Protein AF-A0A925L3Q3-F1 (afdb_monomer)

pLDDT: mean 93.35, std 6.56, range [63.72, 98.75]

Mean predicted aligned error: 3.32 Å

Secondary structure (DSSP, 8-state):
-HHHHHTT---EE----SSPPHHHHHHHHHHHHTT-EE------STT--SSHHHHHHHHHHHHHHTTT---S----TT-

Foldseek 3Di:
DVVCLVVVHAAEDQDDDPPDDPVNVVVLVVCVVSPYHDQHLPFDCPVVDPDPVLSVLQSVQVVCVSVVHHDVSHDDPPD

Radius of gyration: 14.43 Å; Cα contacts (8 Å, |Δi|>4): 76; chains: 1; bounding box: 32×34×32 Å

Sequence (79 aa):
ADVALKERRRLVLMVRETPLHTGHLRTMLNLSEMGAVVAPPVPAFYARPDSLDSMIDHTVGRMLDLFGLDTGLVKRWGE

Nearest PDB structures (foldseek):
  7km2-assembly1_F  TM=9.679E-01  e=3.004E-08  Chlamydia trachomatis D/UW-3/CX
  7km3-assembly1_G  TM=9.740E-01  e=8.798E-08  Chlamydia trachomatis D/UW-3/CX
  7km2-assembly1_D  TM=9.754E-01  e=1.006E-07  Chlamydia trachomatis D/UW-3/CX
  7km2-assembly1_K  TM=9.756E-01  e=1.316E-07  Chlamydia trachomatis D/UW-3/CX
  7km3-assembly1_H  TM=9.760E-01  e=2.107E-07  Chlamydia trachomatis D/UW-3/CX

Solvent-accessible surface area (backbone atoms only — not comparable to full-atom values): 4969 Å² total; per-residue (Å²): 109,68,68,34,52,77,69,71,41,92,40,77,42,67,60,84,78,80,86,79,52,71,71,56,54,51,53,51,48,54,40,40,75,65,64,33,43,78,52,50,85,71,73,71,67,88,67,61,59,89,44,72,63,53,42,48,42,31,47,51,29,58,54,35,46,77,75,72,44,86,73,86,51,52,75,56,94,94,114

Structure (mmCIF, N/CA/C/O backbone):
data_AF-A0A925L3Q3-F1
#
_entry.id   AF-A0A925L3Q3-F1
#
loop_
_atom_site.group_PDB
_atom_site.id
_atom_site.type_symbol
_atom_site.label_atom_id
_atom_site.label_alt_id
_atom_site.label_comp_id
_atom_site.label_asym_id
_atom_site.label_entity_id
_atom_site.label_seq_id
_atom_site.pdbx_PDB_ins_code
_atom_site.Cartn_x
_atom_site.Cartn_y
_atom_site.Cartn_z
_atom_site.occupancy
_atom_site.B_iso_or_equiv
_atom_site.auth_seq_id
_atom_site.auth_comp_id
_atom_site.auth_asym_id
_atom_site.auth_atom_id
_atom_site.pdbx_PDB_model_num
ATOM 1 N N . ALA A 1 1 ? -14.361 6.283 0.392 1.00 83.38 1 ALA A N 1
ATOM 2 C CA . ALA A 1 1 ? -13.565 5.482 1.346 1.00 83.38 1 ALA A CA 1
ATOM 3 C C . ALA A 1 1 ? -14.285 5.314 2.684 1.00 83.38 1 ALA A C 1
ATOM 5 O O . ALA A 1 1 ? -14.438 4.184 3.117 1.00 83.38 1 ALA A O 1
ATOM 6 N N . ASP A 1 2 ? -14.795 6.389 3.289 1.00 94.88 2 ASP A N 1
ATOM 7 C CA . ASP A 1 2 ? -15.461 6.357 4.605 1.00 94.88 2 ASP A CA 1
ATOM 8 C C . ASP A 1 2 ? -16.595 5.317 4.733 1.00 94.88 2 ASP A C 1
ATOM 10 O O . ASP A 1 2 ? -16.587 4.484 5.634 1.00 94.88 2 ASP A O 1
ATOM 14 N N . VAL A 1 3 ? -17.497 5.251 3.744 1.00 98.00 3 VAL A N 1
ATOM 15 C CA . VAL A 1 3 ? -18.554 4.223 3.711 1.00 98.00 3 VAL A CA 1
ATOM 16 C C . VAL A 1 3 ? -17.981 2.801 3.685 1.00 98.00 3 VAL A C 1
ATOM 18 O O . VAL A 1 3 ? -18.545 1.910 4.307 1.00 98.00 3 VAL A O 1
ATOM 21 N N . ALA A 1 4 ? -16.861 2.567 2.995 1.00 97.94 4 ALA A N 1
ATOM 22 C CA . ALA A 1 4 ? -16.245 1.243 2.987 1.00 97.94 4 ALA A CA 1
ATOM 23 C C . ALA A 1 4 ? -15.746 0.864 4.387 1.00 97.94 4 ALA A C 1
ATOM 25 O O . ALA A 1 4 ? -15.988 -0.252 4.828 1.00 97.94 4 ALA A O 1
ATOM 26 N N . LEU A 1 5 ? -15.142 1.809 5.112 1.00 97.50 5 LEU A N 1
ATOM 27 C CA . LEU A 1 5 ? -14.676 1.594 6.482 1.00 97.50 5 LEU A CA 1
ATOM 28 C C . LEU A 1 5 ? -15.845 1.344 7.444 1.00 97.50 5 LEU A C 1
ATOM 30 O O . LEU A 1 5 ? -15.838 0.341 8.158 1.00 97.50 5 LEU A O 1
ATOM 34 N N . LYS A 1 6 ? -16.888 2.187 7.422 1.00 97.62 6 LYS A N 1
ATOM 35 C CA . LYS A 1 6 ? -18.035 2.036 8.337 1.00 97.62 6 LYS A CA 1
ATOM 36 C C . LYS A 1 6 ? -18.837 0.754 8.080 1.00 97.62 6 LYS A C 1
ATOM 38 O O . LYS A 1 6 ? -19.306 0.127 9.021 1.00 97.62 6 LYS A O 1
ATOM 43 N N . GLU A 1 7 ? -18.948 0.338 6.817 1.00 98.25 7 GLU A N 1
ATOM 44 C CA . GLU A 1 7 ? -19.636 -0.896 6.408 1.00 98.25 7 GLU A CA 1
ATOM 45 C C . GLU A 1 7 ? -18.718 -2.130 6.432 1.00 98.25 7 GLU A C 1
ATOM 47 O O . GLU A 1 7 ? -19.107 -3.192 5.948 1.00 98.25 7 GLU A O 1
ATOM 52 N N . ARG A 1 8 ? -17.481 -2.001 6.942 1.00 96.25 8 ARG A 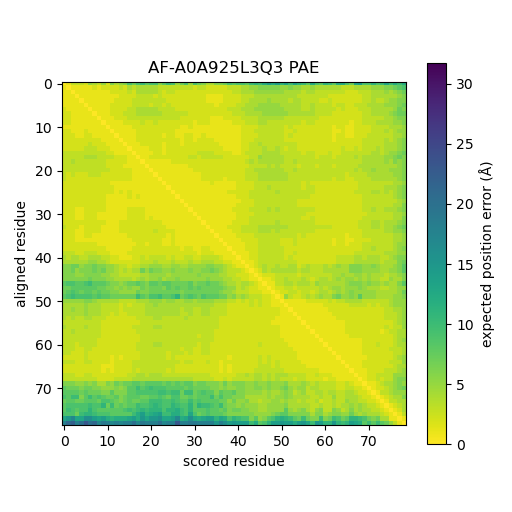N 1
ATOM 53 C CA . ARG A 1 8 ? -16.465 -3.071 6.975 1.00 96.25 8 ARG A CA 1
ATOM 54 C C . ARG A 1 8 ? -16.242 -3.752 5.617 1.00 96.25 8 ARG A C 1
ATOM 56 O O . ARG A 1 8 ? -15.967 -4.948 5.535 1.00 96.25 8 ARG A O 1
ATOM 63 N N . ARG A 1 9 ? -16.352 -2.987 4.533 1.00 97.88 9 ARG A N 1
ATOM 64 C CA . ARG A 1 9 ? -16.005 -3.427 3.180 1.00 97.88 9 ARG A CA 1
ATOM 65 C C . ARG A 1 9 ? -14.502 -3.296 2.974 1.00 97.88 9 ARG A C 1
ATOM 67 O O . ARG A 1 9 ? -13.855 -2.417 3.539 1.00 97.88 9 ARG A O 1
ATOM 74 N N . ARG A 1 10 ? -13.946 -4.150 2.115 1.00 97.62 10 ARG A N 1
ATOM 75 C CA . ARG A 1 10 ? -12.519 -4.115 1.789 1.00 97.62 10 ARG A CA 1
ATOM 76 C C . ARG A 1 10 ? -12.147 -2.782 1.134 1.00 97.62 10 ARG A C 1
ATOM 78 O O . ARG A 1 10 ? -12.715 -2.409 0.110 1.00 97.62 10 ARG A O 1
ATOM 85 N N . LEU A 1 11 ? -11.173 -2.096 1.725 1.00 98.25 11 LEU A N 1
ATOM 86 C CA . LEU A 1 11 ? -10.557 -0.882 1.201 1.00 98.25 11 LEU A CA 1
ATOM 87 C C . LEU A 1 11 ? -9.059 -1.139 1.043 1.00 98.25 11 LEU A C 1
ATOM 89 O O . LEU A 1 11 ? -8.395 -1.476 2.018 1.00 98.25 11 LEU A O 1
ATOM 93 N N . VAL A 1 12 ? -8.537 -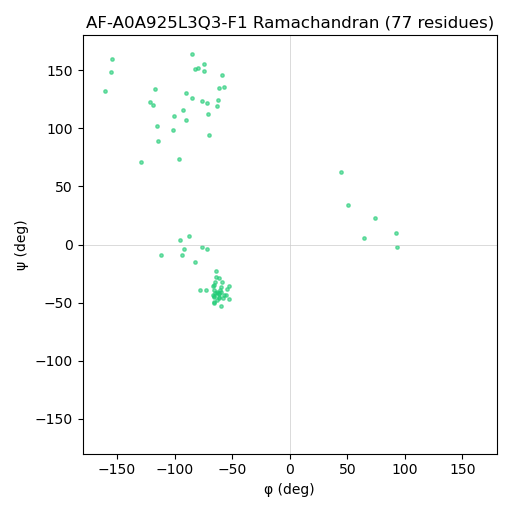0.977 -0.170 1.00 98.12 12 VAL A N 1
ATOM 94 C CA . VAL A 1 12 ? -7.106 -1.098 -0.479 1.00 98.12 12 VAL A CA 1
ATOM 95 C C . VAL A 1 12 ? -6.612 0.260 -0.971 1.00 98.12 12 VAL A C 1
ATOM 97 O O . VAL A 1 12 ? -7.277 0.886 -1.797 1.00 98.12 12 VAL A O 1
ATOM 100 N N . LEU A 1 13 ? -5.470 0.729 -0.465 1.00 97.75 13 LEU A N 1
ATOM 101 C CA . LEU A 1 13 ? -4.836 1.980 -0.880 1.00 97.75 13 LEU A CA 1
ATOM 102 C C . LEU A 1 13 ? -3.450 1.722 -1.474 1.00 97.75 13 LEU A C 1
ATOM 104 O O . LEU A 1 13 ? -2.547 1.263 -0.777 1.00 97.75 13 LEU A O 1
ATOM 108 N N . MET A 1 14 ? -3.269 2.109 -2.738 1.00 97.00 14 MET A N 1
ATOM 109 C CA . MET A 1 14 ? -1.984 2.087 -3.443 1.00 97.00 14 MET A CA 1
ATOM 110 C C . MET A 1 14 ? -1.302 3.455 -3.387 1.00 97.00 14 MET A C 1
ATOM 112 O O . MET A 1 14 ? -1.281 4.204 -4.361 1.00 97.00 14 MET A O 1
ATOM 116 N N . VAL A 1 15 ? -0.771 3.816 -2.220 1.00 96.94 15 VAL A N 1
ATOM 117 C CA . VAL A 1 15 ? -0.123 5.122 -2.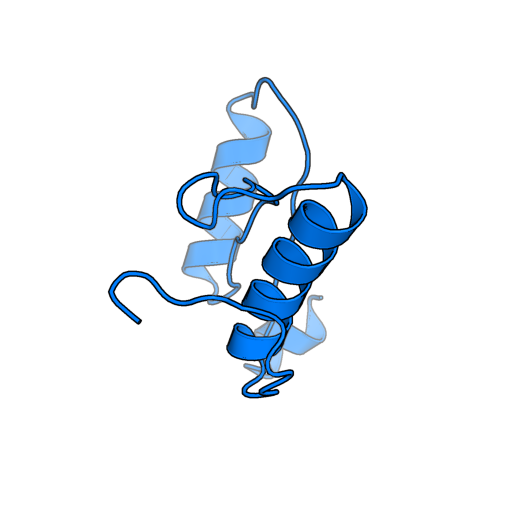027 1.00 96.94 15 VAL A CA 1
ATOM 118 C C . VAL A 1 15 ? 1.223 5.153 -2.755 1.00 96.94 15 VAL A C 1
ATOM 120 O O . VAL A 1 15 ? 2.095 4.343 -2.452 1.00 96.94 15 VAL A O 1
ATOM 123 N N . ARG A 1 16 ? 1.419 6.098 -3.685 1.00 97.00 16 ARG A N 1
ATOM 124 C CA . ARG A 1 16 ? 2.694 6.304 -4.395 1.00 97.00 16 ARG A CA 1
ATOM 125 C C . ARG A 1 16 ? 3.284 7.663 -4.038 1.00 97.00 16 ARG A C 1
ATOM 127 O O . ARG A 1 16 ? 2.883 8.674 -4.599 1.00 97.00 16 ARG A O 1
ATOM 134 N N . GLU A 1 17 ? 4.279 7.662 -3.160 1.00 97.81 17 GLU A N 1
ATOM 135 C CA . GLU A 1 17 ? 5.073 8.838 -2.794 1.00 97.81 17 GLU A CA 1
ATOM 136 C C . GLU A 1 17 ? 6.449 8.394 -2.272 1.00 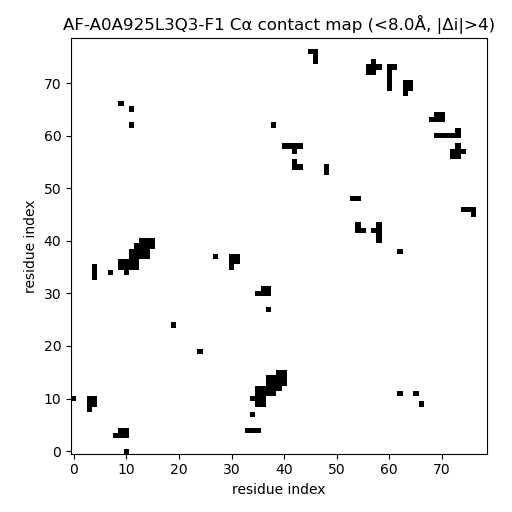97.81 17 GLU A C 1
ATOM 138 O O . GLU A 1 17 ? 6.562 7.320 -1.680 1.00 97.81 17 GLU A O 1
ATOM 143 N N . THR A 1 18 ? 7.494 9.192 -2.492 1.00 95.62 18 THR A N 1
ATOM 144 C CA . THR A 1 18 ? 8.823 8.988 -1.904 1.00 95.62 18 THR A CA 1
ATOM 145 C C . THR A 1 18 ? 9.657 10.283 -1.945 1.00 95.62 18 THR A C 1
ATOM 147 O O . THR A 1 18 ? 9.771 10.889 -3.010 1.00 95.62 18 THR A O 1
ATOM 150 N N . PRO A 1 19 ? 10.303 10.699 -0.836 1.00 96.88 19 PRO A N 1
ATOM 151 C CA . PRO A 1 19 ? 10.267 10.088 0.491 1.00 96.88 19 PRO A CA 1
ATOM 152 C C . PRO A 1 19 ? 8.943 10.354 1.217 1.00 96.88 19 PRO A C 1
ATOM 154 O O . PRO A 1 19 ? 8.253 11.345 0.990 1.00 96.88 19 PRO A O 1
ATOM 157 N N . LEU A 1 20 ? 8.599 9.473 2.151 1.00 98.12 20 LEU A N 1
ATOM 158 C CA . LEU A 1 20 ? 7.447 9.675 3.020 1.00 98.12 20 LEU A CA 1
ATOM 159 C C . LEU A 1 20 ? 7.844 10.545 4.213 1.00 98.12 20 LEU A C 1
ATOM 161 O O . LEU A 1 20 ? 8.761 10.203 4.957 1.00 98.12 20 LEU A O 1
ATOM 165 N N . HIS A 1 21 ? 7.117 11.637 4.441 1.00 98.38 21 HIS A N 1
ATOM 166 C CA . HIS A 1 21 ? 7.217 12.378 5.694 1.00 98.38 21 HIS A CA 1
ATOM 167 C C . HIS A 1 21 ? 6.302 11.769 6.771 1.00 98.38 21 HIS A C 1
ATOM 169 O O . HIS A 1 21 ? 5.329 11.071 6.472 1.00 98.38 21 HIS A O 1
ATOM 175 N N . THR A 1 22 ? 6.528 12.116 8.041 1.00 98.75 22 THR A N 1
ATOM 176 C CA . THR A 1 22 ? 5.794 11.567 9.200 1.00 98.75 22 THR A CA 1
ATOM 177 C C . THR A 1 22 ? 4.268 11.676 9.082 1.00 98.75 22 THR A C 1
ATOM 179 O O . THR A 1 22 ? 3.560 10.760 9.490 1.00 98.75 22 THR A O 1
ATOM 182 N N . GLY A 1 23 ? 3.739 12.751 8.486 1.00 98.69 23 GLY A N 1
ATOM 183 C CA . GLY A 1 23 ? 2.296 12.895 8.232 1.00 98.69 23 GLY A CA 1
ATOM 184 C C . GLY A 1 23 ? 1.688 11.799 7.337 1.00 98.69 23 GLY A C 1
ATOM 185 O O . GLY A 1 23 ? 0.614 11.287 7.654 1.00 98.69 23 GLY A O 1
ATOM 186 N N . HIS A 1 24 ? 2.388 11.375 6.273 1.00 98.56 24 HIS A N 1
ATOM 187 C CA . HIS A 1 24 ? 1.958 10.264 5.420 1.00 98.56 2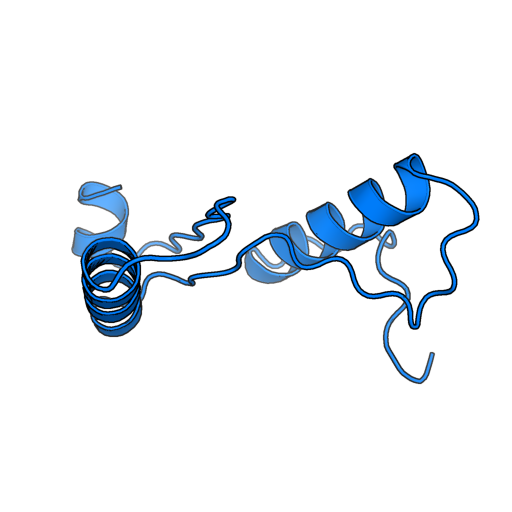4 HIS A CA 1
ATOM 188 C C . HIS A 1 24 ? 1.919 8.963 6.220 1.00 98.56 24 HIS A C 1
ATOM 190 O O . HIS A 1 24 ? 0.916 8.257 6.202 1.00 98.56 24 HIS A O 1
ATOM 196 N N . LEU A 1 25 ? 2.984 8.687 6.980 1.00 98.62 25 LEU A N 1
ATOM 197 C CA . LEU A 1 25 ? 3.100 7.477 7.794 1.00 98.62 25 LEU A CA 1
ATOM 198 C C . LEU A 1 25 ? 2.005 7.397 8.863 1.00 98.62 25 LEU A C 1
ATOM 200 O O . LEU A 1 25 ? 1.370 6.358 8.988 1.00 98.62 25 LEU A O 1
ATOM 204 N N . ARG A 1 26 ? 1.727 8.494 9.582 1.00 98.75 26 ARG A N 1
ATOM 205 C CA . ARG A 1 26 ? 0.634 8.549 10.570 1.00 98.75 26 ARG A CA 1
ATOM 206 C C . ARG A 1 26 ? -0.728 8.302 9.926 1.00 98.75 26 ARG A C 1
ATOM 208 O O . ARG A 1 26 ? -1.531 7.558 10.470 1.00 98.75 26 ARG A O 1
ATOM 215 N N . THR A 1 27 ? -0.975 8.885 8.754 1.00 98.38 27 THR A N 1
ATOM 216 C CA . THR A 1 27 ? -2.244 8.692 8.037 1.00 98.38 27 THR A CA 1
ATOM 217 C C . THR A 1 27 ? -2.411 7.245 7.574 1.00 98.38 27 THR A C 1
ATOM 219 O O . THR A 1 27 ? -3.469 6.652 7.770 1.00 98.38 27 THR A O 1
ATOM 222 N N . MET A 1 28 ? -1.361 6.653 7.001 1.00 98.50 28 MET A N 1
ATOM 223 C CA . MET A 1 28 ? -1.373 5.253 6.575 1.00 98.50 28 MET A CA 1
ATOM 224 C C . MET A 1 28 ? -1.502 4.287 7.757 1.00 98.50 28 MET A C 1
ATOM 226 O O . MET A 1 28 ? -2.247 3.317 7.652 1.00 98.50 28 MET A O 1
ATOM 230 N N . LEU A 1 29 ? -0.844 4.570 8.887 1.00 98.62 29 LEU A N 1
ATOM 231 C CA . LEU A 1 29 ? -0.992 3.796 10.121 1.00 98.62 29 LEU A CA 1
ATOM 232 C C . LEU A 1 29 ? -2.444 3.817 10.608 1.00 98.62 29 LEU A C 1
ATOM 234 O O . LEU A 1 29 ? -3.035 2.753 10.755 1.00 98.62 29 LEU A O 1
ATOM 238 N N . ASN A 1 30 ? -3.040 5.004 10.754 1.00 98.50 30 ASN A N 1
ATOM 239 C CA . ASN A 1 30 ? -4.431 5.139 11.195 1.00 98.50 30 ASN A CA 1
ATOM 240 C C . ASN A 1 30 ? -5.392 4.365 10.275 1.00 98.50 30 ASN A C 1
ATOM 242 O O . ASN A 1 30 ? -6.283 3.664 10.743 1.00 98.50 30 ASN A O 1
ATOM 246 N N . LEU A 1 31 ? -5.203 4.454 8.953 1.00 98.25 31 LEU A N 1
ATOM 247 C CA . LEU A 1 31 ? -6.013 3.701 7.990 1.00 98.25 31 LEU A CA 1
ATOM 248 C C . LEU A 1 31 ? -5.831 2.185 8.144 1.00 98.25 31 LEU A C 1
ATOM 250 O O . LEU A 1 31 ? -6.815 1.446 8.080 1.00 98.25 31 LEU A O 1
ATOM 254 N N . SER A 1 32 ? -4.597 1.728 8.367 1.00 98.25 32 SER A N 1
ATOM 255 C CA . SER A 1 32 ? -4.299 0.317 8.621 1.00 98.25 32 SER A CA 1
ATOM 256 C C . SER A 1 32 ? -4.964 -0.183 9.906 1.00 98.25 32 SER A C 1
ATOM 258 O O . SER A 1 32 ? -5.532 -1.272 9.911 1.00 98.25 32 SER A O 1
ATOM 260 N N . GLU A 1 33 ? -4.947 0.612 10.978 1.00 98.25 33 GLU A N 1
ATOM 261 C CA . GLU A 1 33 ? -5.612 0.302 12.253 1.00 98.25 33 GLU A CA 1
ATOM 262 C C . GLU A 1 33 ? -7.143 0.249 12.111 1.00 98.25 33 GLU A C 1
ATOM 264 O O . GLU A 1 33 ? -7.801 -0.562 12.761 1.00 98.25 33 GLU A O 1
ATOM 269 N N . MET A 1 34 ? -7.717 1.051 11.208 1.00 98.12 34 MET A N 1
ATOM 270 C CA . MET A 1 34 ? -9.146 1.018 10.864 1.00 98.12 34 MET A CA 1
ATOM 271 C C . MET A 1 34 ? -9.542 -0.164 9.959 1.00 98.12 34 MET A C 1
ATOM 273 O O . MET A 1 34 ? -10.722 -0.321 9.640 1.00 98.12 34 MET A O 1
ATOM 277 N N . GLY A 1 35 ? -8.589 -0.999 9.535 1.00 97.00 35 GLY A N 1
ATOM 278 C CA . GLY A 1 35 ? -8.835 -2.182 8.706 1.00 97.00 35 GLY A CA 1
ATOM 279 C C . GLY A 1 35 ? -8.724 -1.954 7.195 1.00 97.00 35 GLY A C 1
ATOM 280 O O . GLY A 1 35 ? -9.082 -2.846 6.423 1.00 97.00 35 GLY A O 1
ATOM 281 N N . ALA A 1 36 ? -8.226 -0.797 6.748 1.00 98.31 36 ALA A N 1
ATOM 282 C CA . ALA A 1 36 ? -7.820 -0.633 5.356 1.00 98.31 36 ALA A CA 1
ATOM 283 C C . ALA A 1 36 ? -6.498 -1.369 5.089 1.00 98.31 36 ALA A C 1
ATOM 285 O O . ALA A 1 36 ? -5.630 -1.457 5.952 1.00 98.31 36 ALA A O 1
ATOM 286 N N . VAL A 1 37 ? -6.305 -1.852 3.866 1.00 98.25 37 VAL A N 1
ATOM 287 C CA . VAL A 1 37 ? -5.032 -2.430 3.428 1.00 98.25 37 VAL A CA 1
ATOM 288 C C . VAL A 1 37 ? -4.194 -1.333 2.780 1.00 98.25 37 VAL A C 1
ATOM 290 O O . VAL A 1 37 ? -4.566 -0.795 1.738 1.00 98.25 37 VAL A O 1
ATOM 293 N N . VAL A 1 38 ? -3.051 -1.007 3.379 1.00 98.06 38 VAL A N 1
ATOM 294 C CA . VAL A 1 38 ? -2.064 -0.094 2.788 1.00 98.06 38 VAL A CA 1
ATOM 295 C C . VAL A 1 38 ? -1.086 -0.919 1.956 1.00 98.06 38 VAL A C 1
ATOM 297 O O . VAL A 1 38 ? -0.263 -1.651 2.497 1.00 98.06 38 VAL A O 1
ATOM 300 N N . ALA A 1 39 ? -1.200 -0.821 0.634 1.00 97.12 39 ALA A N 1
ATOM 301 C CA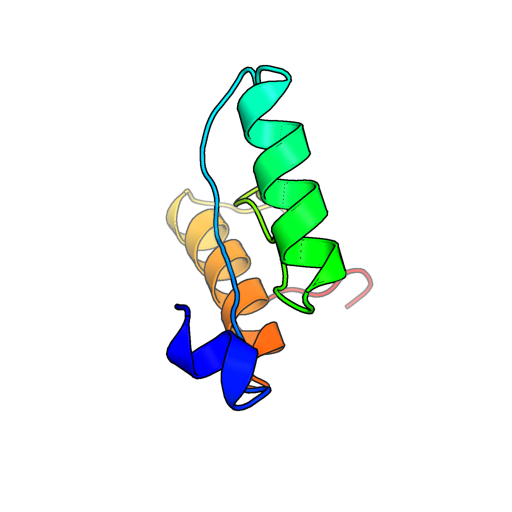 . ALA A 1 39 ? -0.459 -1.632 -0.326 1.00 97.12 39 ALA A CA 1
ATOM 302 C C . ALA A 1 39 ? 0.214 -0.728 -1.376 1.00 97.12 39 ALA A C 1
ATOM 304 O O . ALA A 1 39 ? -0.243 -0.665 -2.519 1.00 97.12 39 ALA A O 1
ATOM 305 N N . PRO A 1 40 ? 1.266 0.029 -1.003 1.00 96.56 40 PRO A N 1
ATOM 306 C CA . PRO A 1 40 ? 1.972 0.891 -1.945 1.00 96.56 40 PRO A CA 1
ATOM 307 C C . PRO A 1 40 ? 2.529 0.063 -3.116 1.00 96.56 40 PRO A C 1
ATOM 309 O O . PRO A 1 40 ? 2.943 -1.083 -2.907 1.00 96.56 40 PRO A O 1
ATOM 312 N N . PRO A 1 41 ? 2.572 0.611 -4.345 1.00 93.62 41 PRO A N 1
ATOM 313 C CA . PRO A 1 41 ? 3.173 -0.074 -5.478 1.00 93.62 41 PRO A CA 1
ATOM 314 C C . PRO A 1 41 ? 4.692 -0.116 -5.289 1.00 93.62 41 PRO A C 1
ATOM 316 O O . PRO A 1 41 ? 5.406 0.822 -5.638 1.00 93.62 41 PRO A O 1
ATOM 319 N N . VAL A 1 42 ? 5.172 -1.214 -4.710 1.00 92.50 42 VAL A N 1
ATOM 320 C CA . VAL A 1 42 ? 6.593 -1.540 -4.561 1.00 92.50 42 VAL A CA 1
ATOM 321 C C . VAL A 1 42 ? 6.850 -2.780 -5.418 1.00 92.50 42 VAL A C 1
ATOM 323 O O . VAL A 1 42 ? 6.656 -3.900 -4.936 1.00 92.50 42 VAL A O 1
ATOM 326 N N . PRO A 1 43 ? 7.193 -2.607 -6.712 1.00 87.94 43 PRO A N 1
ATOM 327 C CA . PRO A 1 43 ? 7.300 -3.726 -7.632 1.00 87.94 43 PRO A CA 1
ATOM 328 C C . PRO A 1 43 ? 8.366 -4.717 -7.185 1.00 87.94 43 PRO A C 1
ATOM 330 O O . PRO A 1 43 ? 9.476 -4.342 -6.801 1.00 87.94 43 PRO A O 1
ATOM 333 N N . ALA A 1 44 ? 8.025 -5.999 -7.243 1.00 84.94 44 ALA A N 1
ATOM 334 C CA . ALA A 1 44 ? 8.938 -7.054 -6.864 1.00 84.94 44 ALA A CA 1
ATOM 335 C C . ALA A 1 44 ? 9.754 -7.524 -8.071 1.00 84.94 44 ALA A C 1
ATOM 337 O O . ALA A 1 44 ? 9.210 -7.864 -9.117 1.00 84.94 44 ALA A O 1
ATOM 338 N N . PHE A 1 45 ? 11.072 -7.595 -7.901 1.00 86.62 45 PHE A N 1
ATOM 339 C CA . PHE A 1 45 ? 11.995 -7.980 -8.972 1.00 86.62 45 PHE A CA 1
ATOM 340 C C . PHE A 1 45 ? 12.295 -9.484 -9.001 1.00 86.62 45 PHE A C 1
ATOM 342 O O . PHE A 1 45 ? 12.966 -9.961 -9.915 1.00 86.62 45 PHE A O 1
ATOM 349 N N . TYR A 1 46 ? 11.782 -10.260 -8.040 1.00 84.38 46 TYR A N 1
ATOM 350 C CA . TYR A 1 46 ? 11.990 -11.711 -8.007 1.00 84.38 46 TYR A CA 1
ATOM 351 C C . TYR A 1 46 ? 11.371 -12.436 -9.203 1.00 84.38 46 TYR A C 1
ATOM 353 O O . TYR A 1 46 ? 11.893 -13.460 -9.629 1.00 84.38 46 TYR A O 1
ATOM 361 N N . ALA A 1 47 ? 10.308 -11.871 -9.780 1.00 82.75 47 ALA A N 1
ATOM 362 C CA . ALA A 1 47 ? 9.657 -12.393 -10.975 1.00 82.75 47 ALA A CA 1
ATOM 363 C C . ALA A 1 47 ? 10.495 -12.190 -12.253 1.00 82.75 47 ALA A C 1
ATOM 365 O O . ALA A 1 47 ? 10.087 -12.654 -13.317 1.00 82.75 47 ALA A O 1
ATOM 366 N N . ARG A 1 48 ? 11.651 -11.507 -12.141 1.00 85.94 48 ARG A N 1
ATOM 367 C CA . ARG A 1 48 ? 12.537 -11.107 -13.244 1.00 85.94 48 ARG A CA 1
ATOM 368 C C . ARG A 1 48 ? 11.731 -10.534 -14.420 1.00 85.94 48 ARG A C 1
ATOM 3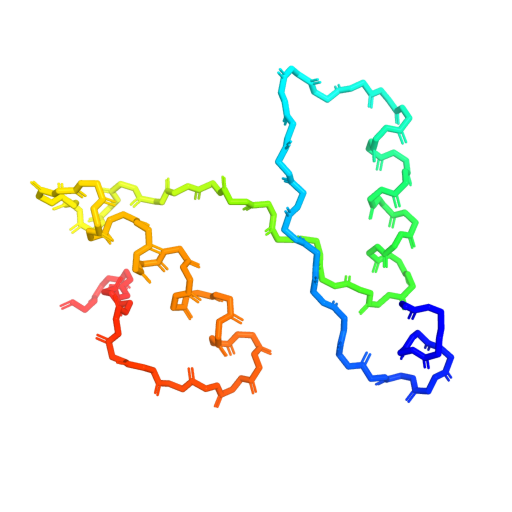70 O O . ARG A 1 48 ? 11.726 -11.144 -15.488 1.00 85.94 48 ARG A O 1
ATOM 377 N N . PRO A 1 49 ? 11.012 -9.414 -14.205 1.00 88.31 49 PRO A N 1
ATOM 378 C CA . PRO A 1 49 ? 10.221 -8.790 -15.259 1.00 88.31 49 PRO A CA 1
ATOM 379 C C . PRO A 1 49 ? 11.113 -8.458 -16.461 1.00 88.31 49 PRO A C 1
ATOM 381 O O . PRO A 1 49 ? 12.224 -7.953 -16.293 1.00 88.31 49 PRO A O 1
ATOM 384 N N . ASP A 1 50 ? 10.631 -8.759 -17.662 1.00 92.06 50 ASP A N 1
ATOM 385 C CA . ASP A 1 50 ? 11.327 -8.526 -18.935 1.00 92.06 50 ASP A CA 1
ATOM 386 C C . ASP A 1 50 ? 10.958 -7.178 -19.574 1.00 92.06 50 ASP A C 1
ATOM 388 O O . ASP A 1 50 ? 11.574 -6.736 -20.543 1.00 92.06 50 ASP A O 1
ATOM 392 N N . SER A 1 51 ? 9.950 -6.517 -19.010 1.00 94.62 51 SER A N 1
ATOM 393 C CA . SER A 1 51 ? 9.326 -5.312 -19.539 1.00 94.62 51 SER A CA 1
ATOM 394 C C . SER A 1 51 ? 8.686 -4.492 -18.419 1.00 94.62 51 SER A C 1
ATOM 396 O O . SER A 1 51 ? 8.368 -5.010 -17.344 1.00 94.62 51 SER A O 1
ATOM 398 N N . LEU A 1 52 ? 8.460 -3.201 -18.676 1.00 93.44 52 LEU A N 1
ATOM 399 C CA . LEU A 1 52 ? 7.699 -2.349 -17.760 1.00 93.44 52 LEU A CA 1
ATOM 400 C C . LEU A 1 52 ? 6.265 -2.869 -17.581 1.00 93.44 52 LEU A C 1
ATOM 402 O O . LEU A 1 52 ? 5.767 -2.891 -16.459 1.00 93.44 52 LEU A O 1
ATOM 406 N N . ASP A 1 53 ? 5.647 -3.353 -18.658 1.00 94.06 53 ASP A N 1
ATOM 407 C CA . ASP A 1 53 ? 4.293 -3.908 -18.629 1.00 94.06 53 ASP A CA 1
ATOM 408 C C . ASP A 1 53 ? 4.217 -5.129 -17.709 1.00 94.06 53 ASP A C 1
ATOM 410 O O . ASP A 1 53 ? 3.383 -5.152 -16.810 1.00 94.06 53 ASP A O 1
ATOM 414 N N . SER A 1 54 ? 5.171 -6.067 -17.795 1.00 92.00 54 SER A N 1
ATOM 415 C CA . SER A 1 54 ? 5.215 -7.219 -16.877 1.00 92.00 54 SER A CA 1
ATOM 416 C C . SER A 1 54 ? 5.335 -6.813 -15.397 1.00 92.00 54 SER A C 1
ATOM 418 O O . SER A 1 54 ? 4.794 -7.473 -14.507 1.00 92.00 54 SER A O 1
ATOM 420 N N . MET A 1 55 ? 6.017 -5.698 -15.112 1.00 92.56 55 MET A N 1
ATOM 42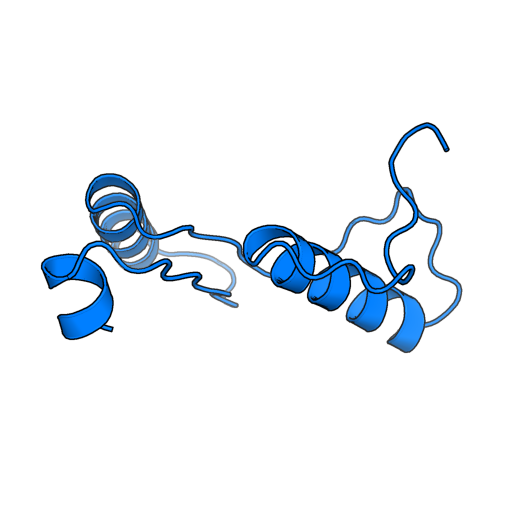1 C CA . MET A 1 55 ? 6.158 -5.151 -13.762 1.00 92.56 55 MET A CA 1
ATOM 422 C C . MET A 1 55 ? 4.852 -4.514 -13.261 1.00 92.56 55 MET A C 1
ATOM 424 O O . MET A 1 55 ? 4.496 -4.662 -12.084 1.00 92.56 55 MET A O 1
ATOM 428 N N . ILE A 1 56 ? 4.141 -3.815 -14.148 1.00 93.12 56 ILE A N 1
ATOM 429 C CA . ILE A 1 56 ? 2.822 -3.236 -13.876 1.00 93.12 56 ILE A CA 1
ATOM 430 C C . ILE A 1 56 ? 1.807 -4.358 -13.650 1.00 93.12 56 ILE A C 1
ATOM 432 O O . ILE A 1 56 ? 1.155 -4.362 -12.606 1.00 93.12 56 ILE A O 1
ATOM 436 N N . ASP A 1 57 ? 1.739 -5.338 -14.550 1.00 92.88 57 ASP A N 1
ATOM 437 C CA . ASP A 1 57 ? 0.820 -6.479 -14.489 1.00 92.88 57 ASP A CA 1
ATOM 438 C C . ASP A 1 57 ? 0.992 -7.275 -13.201 1.00 92.88 57 ASP A C 1
ATOM 440 O O . ASP A 1 57 ? 0.017 -7.556 -12.506 1.00 92.88 57 ASP A O 1
ATOM 444 N N . HIS A 1 58 ? 2.236 -7.563 -12.814 1.00 92.00 58 HIS A N 1
ATOM 445 C CA . HIS A 1 58 ? 2.510 -8.235 -11.552 1.00 92.00 58 HIS A CA 1
ATOM 446 C C . HIS A 1 58 ? 2.022 -7.407 -10.350 1.00 92.00 58 HIS A C 1
ATOM 448 O O . HIS A 1 58 ? 1.418 -7.938 -9.417 1.00 92.00 58 HIS A O 1
ATOM 454 N N . THR A 1 59 ? 2.255 -6.090 -10.358 1.00 93.50 59 THR A N 1
ATOM 455 C CA . THR A 1 59 ? 1.814 -5.196 -9.275 1.00 93.50 59 THR A CA 1
ATOM 456 C C . THR A 1 59 ? 0.287 -5.121 -9.195 1.00 93.50 59 THR A C 1
ATOM 458 O O . THR A 1 59 ? -0.263 -5.217 -8.100 1.00 93.50 59 THR A O 1
ATOM 461 N N . VAL A 1 60 ? -0.406 -4.991 -10.329 1.00 93.88 60 VAL A N 1
ATOM 462 C CA . VAL A 1 60 ? -1.876 -4.958 -10.407 1.00 93.88 60 VAL A CA 1
ATOM 463 C C . VAL A 1 60 ? -2.474 -6.306 -10.016 1.00 93.88 60 VAL A C 1
ATOM 465 O O . VAL A 1 60 ? -3.410 -6.341 -9.219 1.00 93.88 60 VAL A O 1
ATOM 468 N N . GLY A 1 61 ? -1.902 -7.412 -10.491 1.00 94.12 61 GLY A N 1
ATOM 469 C CA . GLY A 1 61 ? -2.319 -8.763 -10.125 1.00 94.12 61 GLY A CA 1
ATOM 470 C C . GLY A 1 61 ? -2.295 -8.974 -8.610 1.00 94.12 61 GLY A C 1
ATOM 471 O O . GLY A 1 61 ? -3.283 -9.419 -8.035 1.00 94.12 61 GLY A O 1
ATOM 472 N N . ARG A 1 62 ? -1.241 -8.507 -7.924 1.00 92.69 62 ARG A N 1
ATOM 473 C CA . ARG A 1 62 ? -1.157 -8.539 -6.450 1.00 92.69 62 ARG A CA 1
ATOM 474 C C . ARG A 1 62 ? -2.256 -7.732 -5.756 1.00 92.69 62 ARG A C 1
ATOM 476 O O . ARG A 1 62 ? -2.616 -8.056 -4.628 1.00 92.69 62 ARG A O 1
ATOM 483 N N . MET A 1 63 ? -2.773 -6.679 -6.385 1.00 95.19 63 MET A N 1
ATOM 484 C CA . MET A 1 63 ? -3.890 -5.897 -5.842 1.00 95.19 63 MET A CA 1
ATOM 485 C C . MET A 1 63 ? -5.217 -6.607 -6.060 1.00 95.19 63 MET A C 1
ATOM 487 O O . MET A 1 63 ? -6.062 -6.605 -5.170 1.00 95.19 63 MET A O 1
ATOM 491 N N . LEU A 1 64 ? -5.391 -7.238 -7.218 1.00 95.81 64 LEU A N 1
ATOM 492 C CA . LEU A 1 64 ? -6.573 -8.028 -7.547 1.00 95.81 64 LEU A CA 1
ATOM 493 C C . LEU A 1 64 ? -6.674 -9.282 -6.664 1.00 95.81 64 LEU A C 1
ATOM 495 O O . LEU A 1 64 ? -7.763 -9.582 -6.169 1.00 95.81 64 LEU A O 1
ATOM 499 N N . ASP A 1 65 ? -5.543 -9.902 -6.318 1.00 94.38 65 ASP A N 1
ATOM 500 C CA . ASP A 1 65 ? -5.460 -10.977 -5.320 1.00 94.38 65 ASP A CA 1
ATOM 501 C C . ASP A 1 65 ? -6.061 -10.554 -3.966 1.00 94.38 65 ASP A C 1
ATOM 503 O O . ASP A 1 65 ? -6.763 -11.336 -3.320 1.00 94.38 65 ASP A O 1
ATOM 507 N N . LEU A 1 66 ? -5.866 -9.297 -3.535 1.00 94.94 66 LEU A N 1
ATOM 508 C CA . LEU A 1 66 ? -6.461 -8.786 -2.289 1.00 94.94 66 LEU A CA 1
ATOM 509 C C . LEU A 1 66 ? -7.993 -8.753 -2.348 1.00 94.94 66 LEU A C 1
ATOM 511 O O . LEU A 1 66 ? -8.640 -8.777 -1.302 1.00 94.94 66 LEU A O 1
ATOM 515 N N . PHE A 1 67 ? -8.590 -8.718 -3.537 1.00 96.44 67 PHE A N 1
ATOM 516 C CA . PHE A 1 67 ? -10.036 -8.821 -3.740 1.00 96.44 67 PHE A CA 1
ATOM 517 C C . PHE A 1 67 ? -10.501 -10.251 -4.055 1.00 96.44 67 PHE A C 1
ATOM 519 O O . PHE A 1 67 ? -11.694 -10.459 -4.258 1.00 96.44 67 PHE A O 1
ATOM 526 N N . GLY A 1 68 ? -9.597 -11.237 -4.042 1.00 94.88 68 GLY A N 1
ATOM 527 C CA . GLY A 1 68 ? -9.902 -12.625 -4.392 1.00 94.88 68 GLY A CA 1
ATOM 528 C C . GLY A 1 68 ? -10.098 -12.846 -5.893 1.00 94.88 68 GLY A C 1
ATOM 529 O O . GLY A 1 68 ? -10.780 -13.790 -6.280 1.00 94.88 68 GLY A O 1
ATOM 530 N N . LEU A 1 69 ? -9.543 -11.963 -6.727 1.00 95.31 69 LEU A N 1
ATOM 531 C CA . LEU A 1 69 ? -9.620 -12.043 -8.182 1.00 95.31 69 LEU A CA 1
ATOM 532 C C . LEU A 1 69 ? -8.302 -12.596 -8.727 1.00 95.31 69 LEU A C 1
ATOM 534 O O . LEU A 1 69 ? -7.331 -11.855 -8.871 1.00 95.31 69 LEU A O 1
ATOM 538 N N . ASP A 1 70 ? -8.281 -13.894 -9.026 1.00 90.00 70 ASP A N 1
ATOM 539 C CA . ASP A 1 70 ? -7.127 -14.530 -9.662 1.00 90.00 70 ASP A CA 1
ATOM 540 C C . ASP A 1 70 ? -7.084 -14.175 -11.154 1.00 90.00 70 ASP A C 1
ATOM 542 O O . ASP A 1 70 ? -8.047 -14.388 -11.893 1.00 90.00 70 ASP A O 1
ATOM 546 N N . THR A 1 71 ? -5.962 -13.606 -11.584 1.00 89.62 71 THR A N 1
ATOM 547 C CA . THR A 1 71 ? -5.736 -13.157 -12.964 1.00 89.62 71 THR A CA 1
ATOM 548 C C . THR A 1 71 ? -4.688 -13.982 -13.703 1.00 89.62 71 THR A C 1
ATOM 550 O O . THR A 1 71 ? -4.498 -13.775 -14.899 1.00 89.62 71 THR A O 1
ATOM 553 N N . GLY A 1 72 ? -3.965 -14.876 -13.017 1.00 87.94 72 GLY A N 1
ATOM 554 C CA . GLY A 1 72 ? -2.796 -15.558 -13.583 1.00 87.94 72 GLY A CA 1
ATOM 555 C C . GLY A 1 72 ? -1.612 -14.637 -13.936 1.00 87.94 72 GLY A C 1
ATOM 556 O O . GLY A 1 72 ? -0.631 -15.107 -14.504 1.00 87.94 72 GLY A O 1
ATOM 557 N N . LEU A 1 73 ? -1.673 -13.338 -13.606 1.00 84.44 73 LEU A N 1
ATOM 558 C CA . LEU A 1 73 ? -0.630 -12.347 -13.926 1.00 84.44 73 LEU A CA 1
ATOM 559 C C . LEU A 1 73 ? 0.545 -12.356 -12.933 1.00 84.44 73 LEU A C 1
ATOM 561 O O . LEU A 1 73 ? 1.601 -11.778 -13.194 1.00 84.44 73 LEU A O 1
ATOM 565 N N . VAL A 1 74 ? 0.372 -12.985 -11.770 1.00 85.12 74 VAL A N 1
ATOM 566 C CA . VAL A 1 74 ? 1.352 -12.971 -10.680 1.00 85.12 74 VAL A CA 1
ATOM 567 C C . VAL A 1 74 ? 2.151 -14.268 -10.691 1.00 85.12 74 VAL A C 1
ATOM 569 O O . VAL A 1 7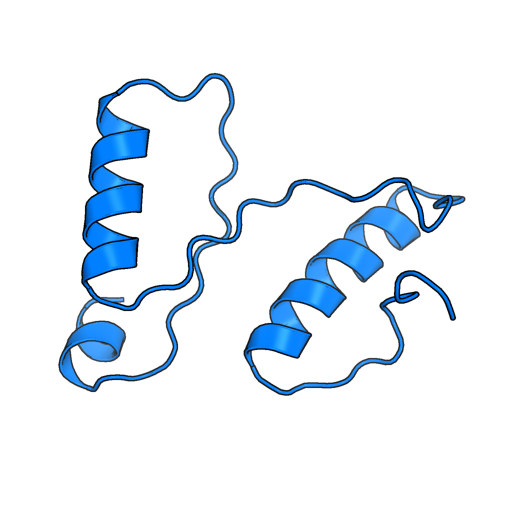4 ? 1.634 -15.315 -10.318 1.00 85.12 74 VAL A O 1
ATOM 572 N N . LYS A 1 75 ? 3.441 -14.196 -11.036 1.00 81.44 75 LYS A N 1
ATOM 573 C CA . LYS A 1 75 ? 4.388 -15.281 -10.738 1.00 81.44 75 LYS A CA 1
ATOM 574 C C . LYS A 1 75 ? 4.643 -15.302 -9.236 1.00 81.44 75 LYS A C 1
ATOM 576 O O . LYS A 1 75 ? 5.224 -14.351 -8.714 1.00 81.44 75 LYS A O 1
ATOM 581 N N . ARG A 1 76 ? 4.198 -16.334 -8.520 1.00 80.62 76 ARG A N 1
ATOM 582 C CA . ARG A 1 76 ? 4.380 -16.391 -7.065 1.00 80.62 76 ARG A CA 1
ATOM 583 C C . ARG A 1 76 ? 5.791 -16.843 -6.718 1.00 80.62 76 ARG A C 1
ATOM 585 O O . ARG A 1 76 ? 6.456 -17.545 -7.468 1.00 80.62 76 ARG A O 1
ATOM 592 N N . TRP A 1 77 ? 6.272 -16.409 -5.559 1.00 76.56 77 TRP A N 1
ATOM 593 C CA . TRP A 1 77 ? 7.581 -16.833 -5.081 1.00 76.56 77 TRP A CA 1
ATOM 594 C C . TRP A 1 77 ? 7.594 -18.350 -4.833 1.00 76.56 77 TRP A C 1
ATOM 596 O O . TRP A 1 77 ? 6.861 -18.829 -3.969 1.00 76.56 77 TRP A O 1
ATOM 606 N N . GLY A 1 78 ? 8.461 -19.076 -5.543 1.00 73.75 78 GLY A N 1
ATOM 607 C CA . GLY A 1 78 ? 8.639 -20.526 -5.394 1.00 73.75 78 GLY A CA 1
ATOM 608 C C . GLY A 1 78 ? 7.802 -21.390 -6.344 1.00 73.75 78 GLY A C 1
ATOM 609 O O . GLY A 1 78 ? 7.956 -22.609 -6.302 1.00 73.75 78 GLY A O 1
ATOM 610 N N . GLU A 1 79 ? 6.964 -20.775 -7.183 1.00 63.72 79 GLU A N 1
ATOM 611 C CA . GLU A 1 79 ? 6.398 -21.384 -8.399 1.00 63.72 79 GLU A CA 1
ATOM 612 C C . GLU A 1 79 ? 7.359 -21.188 -9.582 1.00 63.72 79 GLU A C 1
ATOM 614 O O . GLU A 1 79 ? 7.510 -22.145 -10.374 1.00 63.72 79 GLU A O 1
#

=== Feature glossary ===
The record interleaves many kinds of information about one protein. Here is each kind framed as the question it answers.

Q: What does the local fold look like, residue by residue?
A: A 3Di character summarizes, for each residue, the relative orientation of the Cα frame of its nearest spatial neighbor. Because it encodes fold topology rather than chemistry, 3Di alignments detect remote structural similarity that sequence alignment misses.

Q: Which residues are in helices, strands, or loops?
A: Secondary structure is the local, repeating backbone conformation. DSSP classifies it into eight states by reading the hydrogen-bond network: three helix types (H, G, I), two β types (E, B), two non-regular types (T, S), and unstructured coil (-).

Q: How big and how compact is the whole molecule?
A: Three whole-structure scalars: the radius of gyration (RMS distance of Cα from centroid, in Å), the count of Cα–Cα contacts (pairs closer than 8 Å and separated by more than four residues in sequence — i.e. tertiary, not local, contacts), and the bounding-box dimensions. Together they distinguish compact globular folds from extended fibres or disordered chains.

Q: How confident is the AlphaFold model at each residue?
A: For AlphaFold models, the B-factor field carries pLDDT — the model's own estimate of local accuracy on a 0–100 scale. Regions with pLDDT<50 should be treated as essentially unmodeled; they often correspond to intrinsically disordered segments.

Q: What family and function is it annotated with?
A: Functional annotations link the protein to curated databases. InterPro entries identify conserved domains and families by matching the sequence against member-database signatures (Pfam, PROSITE, CDD, …). Gene Ontology (GO) terms describe molecular function, biological process, and cellular component in a controlled vocabulary. CATH places the structure in a hierarchical fold classification (Class/Architecture/Topology/Homologous-superfamily). The organism is the source species.

Q: What known structures does this most resemble?
A: Nearest PDB neighbors are the top structural matches found by Foldseek when searching this structure against the entire Protein Data Bank. Each hit reports a TM-score (0 to 1; >0.5 almost always implies the same fold) and an E-value. These are *structural* homologs — they may share no detectable sequence similarity.

Q: Which residues are buried vs exposed?
A: Solvent-accessible surface area (SASA) is the area in Å² traced out by the centre of a 1.4 Å probe sphere (a water molecule) rolled over the protein's van der Waals surface (Shrake–Rupley / Lee–Richards construction). Buried residues have near-zero SASA; fully exposed residues can exceed 200 Å². The total SASA scales roughly with the number of surface residues.

Q: What are the backbone torsion angles?
A: φ (phi) and ψ (psi) are the two rotatable backbone dihedrals per residue: φ is the C(i-1)–N–Cα–C torsion, ψ is the N–Cα–C–N(i+1) torsion, both in degrees on (−180°, 180°]. α-helical residues cluster near (−60°, −45°); β-strand residues near (−120°, +130°). A Ramachandran plot is simply a scatter of (φ, ψ) for every residue.

Q: Are the domains correctly placed relative to each other?
A: Predicted aligned error is AlphaFold's pairwise confidence. Unlike pLDDT (per-residue), PAE is per-residue-pair and captures whether two parts of the structure are correctly placed relative to each other. Units are ångströms of expected positional error.

Q: What if only a Cα trace is available?
A: P-SEA three-state annotation labels each residue as helix, strand, or coil based purely on the geometry of the Cα trace. It serves as a fallback when the full backbone (and thus DSSP) is unavailable.

Q: What is the amino-acid chain?
A: This is the polypeptide sequence — one letter per residue, N-terminus first. Length ranges from a few dozen residues for small domains to over a thousand for large multi-domain proteins.

Q: What do the rendered images show?
A: The six renders are orthographic views along the three Cartesian axes in both directions. Representation (cartoon, sticks, or surface) and color scheme (sequence-rainbow or by-chain) vary across proteins so the training set covers all the common visualization conventions.

Q: What do the diagnostic plots show?
A: Plot images: a contact map (which residues are close in 3D, as an N×N binary image), a Ramachandran scatter (backbone torsion angles, revealing secondary-structure composition at a glance), and — for AlphaFold structures — a PAE heatmap (pairwise prediction confidence).

Q: How mobile is each atom in the crystal?
A: B-factor (Debye–Waller factor) reflects atomic displacement in the crystal lattice. It is an experimental observable (units Å²), not a prediction; low values mean the atom is pinned down, high values mean it moves or is heterogeneous across the crystal.

Q: Where is each backbone atom in 3D?
A: The mmCIF table is the protein's shape written out atom by atom. For each backbone N, Cα, C, and carbonyl O, it records an (x, y, z) coordinate triple in Å plus the residue type, chain letter, and residue number.